Protein AF-A0A961D3W2-F1 (afdb_monomer_lite)

Foldseek 3Di:
DDDDDDDDDDDDDDDDDDPPDDDPDPPVCCVVPPPCPPCPCVVCVVVVVVVVCVVVVVVVVVVVVVVVVVVVDDDPPDDDDDFDDPVVADAQGKDWDAPPDPVFIKMWHQYPPRDIDIDTLADPPHGDGDDRDGD

Secondary structure (DSSP, 8-state):
-------------------TTSPP---HHHHHS-TT-TTHHHHHHHHHHHHHHHHHHHHHHHHHHHHHHHHHS----PPP-----GGGS-TT-EEEEE-SSTTSEEEEEE-TTS-EEEEESB-TTT-PBP-----

pLDDT: mean 80.8, std 18.48, range [35.91, 98.56]

Sequence (135 aa):
MNPHEPESGTGTPAETAPEWGAPAEPELWREEFPYTATGEELVLRRDFTRYLLAASGAFAAGAAGAAVWAGMRRANVGEPRAVVDLAEVPEGGDHLFAYPTDQDPAILVHLPGGELRAFSQKCTHLGCVVFWQSD

Radius of gyration: 44.48 Å; chains: 1; bounding box: 123×33×80 Å

Structure (mmCIF, N/CA/C/O backbone):
data_AF-A0A961D3W2-F1
#
_entry.id   AF-A0A961D3W2-F1
#
loop_
_atom_site.group_PDB
_atom_site.id
_atom_site.type_symbol
_atom_site.label_atom_id
_atom_site.label_alt_id
_atom_site.label_comp_id
_atom_site.label_asym_id
_atom_site.label_entity_id
_atom_site.label_seq_id
_atom_site.pdbx_PDB_ins_code
_atom_site.Cartn_x
_atom_site.Cartn_y
_atom_site.Cartn_z
_atom_site.occupancy
_atom_site.B_iso_or_equiv
_atom_site.auth_seq_id
_atom_site.auth_comp_id
_atom_site.auth_asym_id
_atom_site.auth_atom_id
_atom_site.pdbx_PDB_model_num
ATOM 1 N N . MET A 1 1 ? 102.565 3.430 -37.382 1.00 35.91 1 MET A N 1
ATOM 2 C CA . MET A 1 1 ? 103.308 3.003 -38.590 1.00 35.91 1 MET A CA 1
ATOM 3 C C . MET A 1 1 ? 103.387 1.493 -38.568 1.00 35.91 1 MET A C 1
ATOM 5 O O . MET A 1 1 ? 103.755 0.974 -37.533 1.00 35.91 1 MET A O 1
ATOM 9 N N . ASN A 1 2 ? 103.079 0.730 -39.601 1.00 40.78 2 ASN A N 1
ATOM 10 C CA . ASN A 1 2 ? 102.628 0.996 -40.961 1.00 40.78 2 ASN A CA 1
ATOM 11 C C . ASN A 1 2 ? 101.791 -0.249 -41.369 1.00 40.78 2 ASN A C 1
ATOM 13 O O . ASN A 1 2 ? 101.841 -1.257 -40.663 1.00 40.78 2 ASN A O 1
ATOM 17 N N . PRO A 1 3 ? 101.002 -0.162 -42.442 1.00 57.28 3 PRO A N 1
ATOM 18 C CA . PRO A 1 3 ? 99.865 -1.013 -42.729 1.00 57.28 3 PRO A CA 1
ATOM 19 C C . PRO A 1 3 ? 100.179 -2.143 -43.716 1.00 57.28 3 PRO A C 1
ATOM 21 O O . PRO A 1 3 ? 101.249 -2.186 -44.316 1.00 57.28 3 PRO A O 1
ATOM 24 N N . HIS A 1 4 ? 99.114 -2.919 -43.932 1.00 57.97 4 HIS A N 1
ATOM 25 C CA . HIS A 1 4 ? 98.795 -3.777 -45.072 1.00 57.97 4 HIS A CA 1
ATOM 26 C C . HIS A 1 4 ? 99.579 -5.072 -45.243 1.00 57.97 4 HIS A C 1
ATOM 28 O O . HIS A 1 4 ? 100.756 -5.050 -45.558 1.00 57.97 4 HIS A O 1
ATOM 34 N N . GLU A 1 5 ? 98.828 -6.174 -45.159 1.00 50.47 5 GLU A N 1
ATOM 35 C CA . GLU A 1 5 ? 98.824 -7.342 -46.055 1.00 50.47 5 GLU A CA 1
ATOM 36 C C . GLU A 1 5 ? 97.686 -8.289 -45.595 1.00 50.47 5 GLU A C 1
ATOM 38 O O . GLU A 1 5 ? 97.201 -8.132 -44.470 1.00 50.47 5 GLU A O 1
ATOM 43 N N . PRO A 1 6 ? 97.292 -9.331 -46.349 1.00 51.28 6 PRO A N 1
ATOM 44 C CA . PRO A 1 6 ? 97.210 -9.478 -47.805 1.00 51.28 6 PRO A CA 1
ATOM 45 C C . PRO A 1 6 ? 95.869 -10.125 -48.249 1.00 51.28 6 PRO A C 1
ATOM 47 O O . PRO A 1 6 ? 95.001 -10.456 -47.442 1.00 51.28 6 PRO A O 1
ATOM 50 N N . GLU A 1 7 ? 95.707 -10.314 -49.560 1.00 50.03 7 GLU A N 1
ATOM 51 C CA . GLU A 1 7 ? 94.611 -11.073 -50.172 1.00 50.03 7 GLU A CA 1
ATOM 52 C C . GLU A 1 7 ? 94.703 -12.601 -49.957 1.00 50.03 7 GLU A C 1
ATOM 54 O O . GLU A 1 7 ? 95.775 -13.157 -49.722 1.00 50.03 7 GLU A O 1
ATOM 59 N N . SER A 1 8 ? 93.566 -13.259 -50.225 1.00 43.03 8 SER A N 1
ATOM 60 C CA . SER A 1 8 ? 93.380 -14.605 -50.807 1.00 43.03 8 SER A CA 1
ATOM 61 C C . SER A 1 8 ? 92.748 -15.694 -49.919 1.00 43.03 8 SER A C 1
ATOM 63 O O . SER A 1 8 ? 93.351 -16.259 -49.019 1.00 43.03 8 SER A O 1
ATOM 65 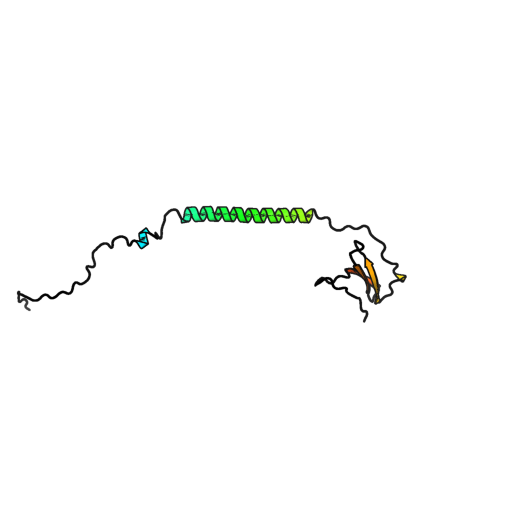N N . GLY A 1 9 ? 91.514 -16.048 -50.295 1.00 43.44 9 GLY A N 1
ATOM 66 C CA . GLY A 1 9 ? 91.165 -17.427 -50.639 1.00 43.44 9 GLY A CA 1
ATOM 67 C C . GLY A 1 9 ? 90.736 -18.409 -49.541 1.00 43.44 9 GLY A C 1
ATOM 68 O O . GLY A 1 9 ? 91.557 -19.035 -48.885 1.00 43.44 9 GLY A O 1
ATOM 69 N N . THR A 1 10 ? 89.444 -18.744 -49.622 1.00 47.75 10 THR A N 1
ATOM 70 C CA . THR A 1 10 ? 88.818 -20.075 -49.454 1.00 47.75 10 THR A CA 1
ATOM 71 C C . THR A 1 10 ? 88.221 -20.456 -48.098 1.00 47.75 10 THR A C 1
ATOM 73 O O . THR A 1 10 ? 88.895 -20.557 -47.081 1.00 47.75 10 THR A O 1
ATOM 76 N N . GLY A 1 11 ? 86.919 -20.767 -48.154 1.00 36.44 11 GLY A N 1
ATOM 77 C CA . GLY A 1 11 ? 86.178 -21.489 -47.124 1.0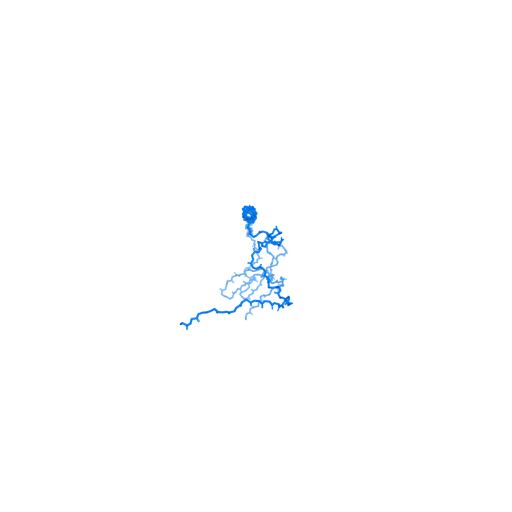0 36.44 11 GLY A CA 1
ATOM 78 C C . GLY A 1 11 ? 84.849 -20.833 -46.762 1.00 36.44 11 GLY A C 1
ATOM 79 O O . GLY A 1 11 ? 84.756 -20.158 -45.747 1.00 36.44 11 GLY A O 1
ATOM 80 N N . THR A 1 12 ? 83.802 -21.065 -47.556 1.00 46.34 12 THR A N 1
ATOM 81 C CA . THR A 1 12 ? 82.427 -20.963 -47.041 1.00 46.34 12 THR A CA 1
ATOM 82 C C . THR A 1 12 ? 82.055 -22.316 -46.437 1.00 46.34 12 THR A C 1
ATOM 84 O O . THR A 1 12 ? 82.218 -23.343 -47.101 1.00 46.34 12 THR A O 1
ATOM 87 N N . PRO A 1 13 ? 81.512 -22.325 -45.213 1.00 46.53 13 PRO A N 1
ATOM 88 C CA . PRO A 1 13 ? 80.154 -22.833 -45.086 1.00 46.53 13 PRO A CA 1
ATOM 89 C C . PRO A 1 13 ? 79.225 -21.807 -44.434 1.00 46.53 13 PRO A C 1
ATOM 91 O O . PRO A 1 13 ? 79.510 -21.265 -43.374 1.00 46.53 13 PRO A O 1
ATOM 94 N N . ALA A 1 14 ? 78.120 -21.584 -45.143 1.00 52.72 14 ALA A N 1
ATOM 95 C CA . ALA A 1 14 ? 76.793 -21.192 -44.693 1.00 52.72 14 ALA A CA 1
ATOM 96 C C . ALA A 1 14 ? 76.641 -20.709 -43.241 1.00 52.72 14 ALA A C 1
ATOM 98 O O . ALA A 1 14 ? 76.463 -21.511 -42.330 1.00 52.72 14 ALA A O 1
ATOM 99 N N . GLU A 1 15 ? 76.503 -19.397 -43.078 1.00 49.75 15 GLU A N 1
ATOM 100 C CA . GLU A 1 15 ? 75.619 -18.852 -42.052 1.00 49.75 15 GLU A CA 1
ATOM 101 C C . GLU A 1 15 ? 74.886 -17.654 -42.655 1.00 49.75 15 GLU A C 1
ATOM 103 O O . GLU A 1 15 ? 75.389 -16.534 -42.724 1.00 49.75 15 GLU A O 1
ATOM 108 N N . THR A 1 16 ? 73.709 -17.922 -43.219 1.00 51.16 16 THR A N 1
ATOM 109 C CA . THR A 1 16 ? 72.796 -16.881 -43.688 1.00 51.16 16 THR A CA 1
ATOM 110 C C . THR A 1 16 ? 72.223 -16.168 -42.469 1.00 51.16 16 THR A C 1
ATOM 112 O O . THR A 1 16 ? 71.253 -16.634 -41.869 1.00 51.16 16 THR A O 1
ATOM 115 N N . ALA A 1 17 ? 72.840 -15.051 -42.091 1.00 51.94 17 ALA A N 1
ATOM 116 C CA . ALA A 1 17 ? 72.234 -14.073 -41.198 1.00 51.94 17 ALA A CA 1
ATOM 117 C C . ALA A 1 17 ? 71.006 -13.441 -41.886 1.00 51.94 17 ALA A C 1
ATOM 119 O O . ALA A 1 17 ? 71.038 -13.236 -43.104 1.00 51.94 17 ALA A O 1
ATOM 120 N N . PRO A 1 18 ? 69.919 -13.144 -41.149 1.00 50.03 18 PRO A N 1
ATOM 121 C CA . PRO A 1 18 ? 68.703 -12.629 -41.752 1.00 50.03 18 PRO A CA 1
ATOM 122 C C . PRO A 1 18 ? 68.941 -11.208 -42.262 1.00 50.03 18 PRO A C 1
ATOM 124 O O . PRO A 1 18 ? 69.499 -10.351 -41.573 1.00 50.03 18 PRO A O 1
ATOM 127 N N . GLU A 1 19 ? 68.521 -10.981 -43.499 1.00 56.72 19 GLU A N 1
ATOM 128 C CA . GLU A 1 19 ? 68.647 -9.720 -44.212 1.00 56.72 19 GLU A CA 1
ATOM 129 C C . GLU A 1 19 ? 67.730 -8.669 -43.562 1.00 56.72 19 GLU A C 1
ATOM 131 O O . GLU A 1 19 ? 66.525 -8.606 -43.810 1.00 56.72 19 GLU A O 1
ATOM 136 N N . TRP A 1 20 ? 68.299 -7.850 -42.674 1.00 55.28 20 TRP A N 1
ATOM 137 C CA . TRP A 1 20 ? 67.639 -6.665 -42.127 1.00 55.28 20 TRP A CA 1
ATOM 138 C C . TRP A 1 20 ? 67.510 -5.610 -43.234 1.00 55.28 20 TRP A C 1
ATOM 140 O O . TRP A 1 20 ? 68.354 -4.723 -43.369 1.00 55.28 20 TRP A O 1
ATOM 150 N N . GLY A 1 21 ? 66.481 -5.744 -44.071 1.00 60.09 21 GLY A N 1
ATOM 151 C CA . GLY A 1 21 ? 66.289 -4.838 -45.204 1.00 60.09 21 GLY A CA 1
ATOM 152 C C . GLY A 1 21 ? 65.132 -5.121 -46.162 1.00 60.09 21 GLY A C 1
ATOM 153 O O . GLY A 1 21 ? 64.905 -4.298 -47.045 1.00 60.09 21 GLY A O 1
ATOM 154 N N . ALA A 1 22 ? 64.370 -6.209 -46.015 1.00 56.03 22 ALA A N 1
ATOM 155 C CA . ALA A 1 22 ? 63.153 -6.392 -46.809 1.00 56.03 22 ALA A CA 1
ATOM 156 C C . ALA A 1 22 ? 61.974 -5.639 -46.159 1.00 56.03 22 ALA A C 1
ATOM 158 O O . ALA A 1 22 ? 61.778 -5.780 -44.947 1.00 56.03 22 ALA A O 1
ATOM 159 N N . PRO A 1 23 ? 61.164 -4.855 -46.902 1.00 52.72 23 PRO A N 1
ATOM 160 C CA . PRO A 1 23 ? 59.875 -4.427 -46.378 1.00 52.72 23 PRO A CA 1
ATOM 161 C C . PRO A 1 23 ? 59.075 -5.698 -46.094 1.00 52.72 23 PRO A C 1
ATOM 163 O O . PRO A 1 23 ? 58.823 -6.482 -47.006 1.00 52.72 23 PRO A O 1
ATOM 166 N N . ALA A 1 24 ? 58.741 -5.941 -44.826 1.00 61.56 24 ALA A N 1
ATOM 167 C CA . ALA A 1 24 ? 57.817 -7.010 -44.489 1.00 61.56 24 ALA A CA 1
ATOM 168 C C . ALA A 1 24 ? 56.539 -6.765 -45.299 1.00 61.56 24 ALA A C 1
ATOM 170 O O . ALA A 1 24 ? 55.945 -5.688 -45.182 1.00 61.56 24 ALA A O 1
ATOM 171 N N . GLU A 1 25 ? 56.164 -7.733 -46.142 1.00 64.06 25 GLU A N 1
ATOM 172 C CA . GLU A 1 25 ? 54.812 -7.846 -46.695 1.00 64.06 25 GLU A CA 1
ATOM 173 C C . GLU A 1 25 ? 53.826 -7.449 -45.587 1.00 64.06 25 GLU A C 1
ATOM 175 O O . GLU A 1 25 ? 54.027 -7.893 -44.445 1.00 64.06 25 GLU A O 1
ATOM 180 N N . PRO A 1 26 ? 52.842 -6.566 -45.852 1.00 62.09 26 PRO A N 1
ATOM 181 C CA . PRO A 1 26 ? 51.913 -6.123 -44.822 1.00 62.09 26 PRO A CA 1
ATOM 182 C C . PRO A 1 26 ? 51.331 -7.369 -44.164 1.00 62.09 26 PRO A C 1
ATOM 184 O O . PRO A 1 26 ? 50.660 -8.168 -44.808 1.00 62.09 26 PRO A O 1
ATOM 187 N N . GLU A 1 27 ? 51.718 -7.609 -42.908 1.00 73.19 27 GLU A N 1
ATOM 188 C CA . GLU A 1 27 ? 51.379 -8.874 -42.271 1.00 73.19 27 GLU A CA 1
ATOM 189 C C . GLU A 1 27 ? 49.864 -9.045 -42.319 1.00 73.19 27 GLU A C 1
ATOM 191 O O . GLU A 1 27 ? 49.154 -8.143 -41.881 1.00 73.19 27 GLU A O 1
ATOM 196 N N . LEU A 1 28 ? 49.386 -10.169 -42.863 1.00 72.00 28 LEU A N 1
ATOM 197 C CA . LEU A 1 28 ? 47.966 -10.454 -43.122 1.00 72.00 28 LEU A CA 1
ATOM 198 C C . LEU A 1 28 ? 47.050 -10.057 -41.957 1.00 72.00 28 LEU A C 1
ATOM 200 O O . LEU A 1 28 ? 45.954 -9.558 -42.172 1.00 72.00 28 LEU A O 1
ATOM 204 N N . TRP A 1 29 ? 47.518 -10.176 -40.713 1.00 71.25 29 TRP A N 1
ATOM 205 C CA . TRP A 1 29 ? 46.756 -9.761 -39.537 1.00 71.25 29 TRP A CA 1
ATOM 206 C C . TRP A 1 29 ? 46.488 -8.246 -39.451 1.00 71.25 29 TRP A C 1
ATOM 208 O O . TRP A 1 29 ? 45.478 -7.853 -38.882 1.00 71.25 29 TRP A O 1
ATOM 218 N N . ARG A 1 30 ? 47.345 -7.374 -39.999 1.00 69.06 30 ARG A N 1
ATOM 219 C CA . ARG A 1 30 ? 47.099 -5.920 -40.091 1.00 69.06 30 ARG A CA 1
ATOM 220 C C . ARG A 1 30 ? 46.053 -5.583 -41.152 1.00 69.06 30 ARG A C 1
ATOM 222 O O . ARG A 1 30 ? 45.371 -4.571 -41.010 1.00 69.06 30 ARG A O 1
ATOM 229 N N . GLU A 1 31 ? 45.938 -6.409 -42.191 1.00 69.25 31 GLU A N 1
ATOM 230 C CA . GLU A 1 31 ? 44.917 -6.277 -43.238 1.00 69.25 31 GLU A CA 1
ATOM 231 C C . GLU A 1 31 ? 43.573 -6.873 -42.796 1.00 69.25 31 GLU A C 1
ATOM 233 O O . GLU A 1 31 ? 42.526 -6.282 -43.049 1.00 69.25 31 GLU A O 1
ATOM 238 N N . GLU A 1 32 ? 43.604 -8.001 -42.080 1.00 69.94 32 GLU A N 1
ATOM 239 C CA . GLU A 1 32 ? 42.425 -8.668 -41.518 1.00 69.94 32 GLU A CA 1
ATOM 240 C C . GLU A 1 32 ? 41.887 -7.965 -40.255 1.00 69.94 32 GLU A C 1
ATOM 242 O O . GLU A 1 32 ? 40.687 -8.024 -39.990 1.00 69.94 32 GLU A O 1
ATOM 247 N N . PHE A 1 33 ? 42.740 -7.258 -39.497 1.00 66.50 33 PHE A N 1
ATOM 248 C CA . PHE A 1 33 ? 42.381 -6.527 -38.269 1.00 66.50 33 PHE A CA 1
ATOM 249 C C . PHE A 1 33 ? 42.983 -5.101 -38.225 1.00 66.50 33 PHE A C 1
ATOM 251 O O . PHE A 1 33 ? 43.839 -4.801 -37.382 1.00 66.50 33 PHE A O 1
ATOM 258 N N . PRO A 1 34 ? 42.562 -4.180 -39.112 1.00 59.97 34 PRO A N 1
ATOM 259 C CA . PRO A 1 34 ? 43.109 -2.826 -39.166 1.00 59.97 34 PRO A CA 1
ATOM 260 C C . PRO A 1 34 ? 42.744 -2.007 -37.914 1.00 59.97 34 PRO A C 1
ATOM 262 O O . PRO A 1 34 ? 41.582 -1.698 -37.667 1.00 59.97 34 PRO A O 1
ATOM 265 N N . TYR A 1 35 ? 43.752 -1.569 -37.149 1.00 58.50 35 TYR A N 1
ATOM 266 C CA . TYR A 1 35 ? 43.582 -0.806 -35.893 1.00 58.50 35 TYR A CA 1
ATOM 267 C C . TYR A 1 35 ? 42.964 0.599 -36.085 1.00 58.50 35 TYR A C 1
ATOM 269 O O . TYR A 1 35 ? 42.603 1.268 -35.120 1.00 58.50 35 TYR A O 1
ATOM 277 N N . THR A 1 36 ? 42.853 1.071 -37.330 1.00 62.50 36 THR A N 1
ATOM 278 C CA . THR A 1 36 ? 42.325 2.396 -37.689 1.00 62.50 36 TH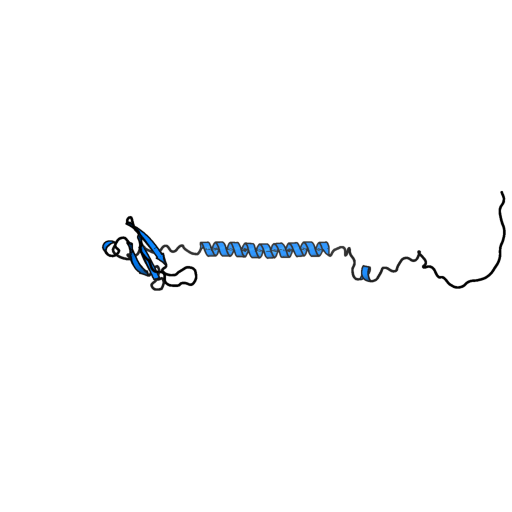R A CA 1
ATOM 279 C C . THR A 1 36 ? 41.364 2.314 -38.876 1.00 62.50 36 THR A C 1
ATOM 281 O O . THR A 1 36 ? 41.501 3.082 -39.835 1.00 62.50 36 THR A O 1
ATOM 284 N N . ALA A 1 37 ? 40.405 1.380 -38.860 1.00 61.91 37 ALA A N 1
ATOM 285 C CA . ALA A 1 37 ? 39.321 1.367 -39.843 1.00 61.91 37 ALA A CA 1
ATOM 286 C C . ALA A 1 37 ? 38.555 2.702 -39.764 1.00 61.91 37 ALA A C 1
ATOM 288 O O . ALA A 1 37 ? 37.715 2.948 -38.896 1.00 61.91 37 ALA A O 1
ATOM 289 N N . THR A 1 38 ? 38.937 3.634 -40.637 1.00 58.78 38 THR A N 1
ATOM 290 C CA . THR A 1 38 ? 38.542 5.037 -40.553 1.00 58.78 38 THR A CA 1
ATOM 291 C C . THR A 1 38 ? 37.071 5.131 -40.933 1.00 58.78 38 THR A C 1
ATOM 293 O O . THR A 1 38 ? 36.717 5.092 -42.105 1.00 58.78 38 THR A O 1
ATOM 296 N N . GLY A 1 39 ? 36.200 5.193 -39.927 1.00 58.09 39 GLY A N 1
ATOM 297 C CA . GLY A 1 39 ? 34.749 5.190 -40.113 1.00 58.09 39 GLY A CA 1
ATOM 298 C C . GLY A 1 39 ? 34.007 4.314 -39.110 1.00 58.09 39 GLY A C 1
ATOM 299 O O . GLY A 1 39 ? 32.886 4.667 -38.745 1.00 58.09 39 GLY A O 1
ATOM 300 N N . GLU A 1 40 ? 34.635 3.258 -38.583 1.00 62.38 40 GLU A N 1
ATOM 301 C CA . GLU A 1 40 ? 33.997 2.384 -37.590 1.00 62.38 40 GLU A CA 1
ATOM 302 C C . GLU A 1 40 ? 33.680 3.147 -36.306 1.00 62.38 40 GLU A C 1
ATOM 304 O O . GLU A 1 40 ? 32.553 3.097 -35.830 1.00 62.38 40 GLU A O 1
ATOM 309 N N . GLU A 1 41 ? 34.598 3.975 -35.805 1.00 61.03 41 GLU A N 1
ATOM 310 C CA . GLU A 1 41 ? 34.332 4.812 -34.630 1.00 61.03 41 GLU A CA 1
ATOM 311 C C . GLU A 1 41 ? 33.250 5.872 -34.874 1.00 61.03 41 GLU A C 1
ATOM 313 O O . GLU A 1 41 ? 32.525 6.232 -33.950 1.00 61.03 41 GLU A O 1
ATOM 318 N N . LEU A 1 42 ? 33.100 6.382 -36.101 1.00 56.50 42 LEU A N 1
ATOM 319 C CA . LEU A 1 42 ? 32.066 7.374 -36.424 1.00 56.50 42 LEU A CA 1
ATOM 320 C C . LEU A 1 42 ? 30.674 6.740 -36.541 1.00 56.50 42 LEU A C 1
ATOM 322 O O . LEU A 1 42 ? 29.688 7.369 -36.146 1.00 56.50 42 LEU A O 1
ATOM 326 N N . VAL A 1 43 ? 30.595 5.509 -37.056 1.00 60.47 43 VAL A N 1
ATOM 327 C CA . VAL A 1 43 ? 29.355 4.724 -37.141 1.00 60.47 43 VAL A CA 1
ATOM 328 C C . VAL A 1 43 ? 28.981 4.182 -35.757 1.00 60.47 43 VAL A C 1
ATOM 330 O O . VAL A 1 43 ? 27.871 4.433 -35.293 1.00 60.47 43 VAL A O 1
ATOM 333 N N . LEU A 1 44 ? 29.935 3.602 -35.019 1.00 74.38 44 LEU A N 1
ATOM 334 C CA . LEU A 1 44 ? 29.740 3.100 -33.656 1.00 74.38 44 LEU A CA 1
ATOM 335 C C . LEU A 1 44 ? 29.339 4.207 -32.676 1.00 74.38 44 LEU A C 1
ATOM 337 O O . LEU A 1 44 ? 28.425 3.995 -31.889 1.00 74.38 44 LEU A O 1
ATOM 341 N N . ARG A 1 45 ? 29.941 5.408 -32.728 1.00 82.31 45 ARG A N 1
ATOM 342 C CA . ARG A 1 45 ? 29.549 6.525 -31.841 1.00 82.31 45 ARG A CA 1
ATOM 343 C C . ARG A 1 45 ? 28.134 7.013 -32.136 1.00 82.31 45 ARG A C 1
ATOM 345 O O . ARG A 1 45 ? 27.356 7.210 -31.209 1.00 82.31 45 ARG A O 1
ATOM 352 N N . ARG A 1 46 ? 27.784 7.204 -33.415 1.00 86.75 46 ARG A N 1
ATOM 353 C CA . ARG A 1 46 ? 26.446 7.676 -33.807 1.00 86.75 46 ARG A CA 1
ATOM 354 C C . ARG A 1 46 ? 25.369 6.658 -33.472 1.00 86.75 46 ARG A C 1
ATOM 356 O O . ARG A 1 46 ? 24.340 7.048 -32.927 1.00 86.75 46 ARG A O 1
ATOM 363 N N . ASP A 1 47 ? 25.603 5.386 -33.762 1.00 88.12 47 ASP A N 1
ATOM 364 C CA . ASP A 1 47 ? 24.634 4.334 -33.474 1.00 88.12 47 ASP A CA 1
ATOM 365 C C . ASP A 1 47 ? 24.529 4.073 -31.972 1.00 88.12 47 ASP A C 1
ATOM 367 O O . ASP A 1 47 ? 23.419 4.004 -31.451 1.00 88.12 47 ASP A O 1
ATOM 371 N N . PHE A 1 48 ? 25.645 4.092 -31.238 1.00 89.38 48 PHE A N 1
ATOM 372 C CA . PHE A 1 48 ? 25.630 4.066 -29.776 1.00 89.38 48 PHE A CA 1
ATOM 373 C C . PHE A 1 48 ? 24.813 5.224 -29.193 1.00 89.38 48 PHE A C 1
ATOM 375 O O . PHE A 1 48 ? 23.931 4.995 -28.370 1.00 89.38 48 PHE A O 1
ATOM 382 N N . THR A 1 49 ? 25.036 6.464 -29.643 1.00 92.81 49 THR A N 1
ATOM 383 C CA . THR A 1 49 ? 24.250 7.621 -29.187 1.00 92.81 49 THR A CA 1
ATOM 384 C C . THR A 1 49 ? 22.774 7.495 -29.567 1.00 92.81 49 THR A C 1
ATOM 386 O O . THR A 1 49 ? 21.919 7.825 -28.750 1.00 92.81 49 THR A O 1
ATOM 389 N N . ARG A 1 50 ? 22.447 6.987 -30.763 1.00 93.75 50 ARG A N 1
ATOM 390 C CA . ARG A 1 50 ? 21.056 6.747 -31.186 1.00 93.75 50 ARG A CA 1
ATOM 391 C C . ARG A 1 50 ? 20.367 5.729 -30.288 1.00 93.75 50 ARG A C 1
ATOM 393 O O . ARG A 1 50 ? 19.271 6.010 -29.812 1.00 93.75 50 ARG A O 1
ATOM 400 N N . TYR A 1 51 ? 21.002 4.589 -30.019 1.00 95.19 51 TYR A N 1
ATOM 401 C CA . TYR A 1 51 ? 20.442 3.572 -29.130 1.00 95.19 51 TYR A CA 1
ATOM 402 C C . TYR A 1 51 ? 20.353 4.064 -27.690 1.00 95.19 51 TYR A C 1
ATOM 404 O O . TYR A 1 51 ? 19.345 3.820 -27.033 1.00 95.19 51 TYR A O 1
ATOM 412 N N . LEU A 1 52 ? 21.350 4.815 -27.218 1.00 96.31 52 LEU A N 1
ATOM 413 C CA . LEU A 1 52 ? 21.330 5.398 -25.883 1.00 96.31 52 LEU A CA 1
ATOM 414 C C . LEU A 1 52 ? 20.185 6.405 -25.732 1.00 96.31 52 LEU A C 1
ATOM 416 O O . LEU A 1 52 ? 19.456 6.343 -24.741 1.00 96.31 52 LEU A O 1
ATOM 420 N N . LEU A 1 53 ? 19.979 7.293 -26.713 1.00 97.69 53 LEU A N 1
ATOM 421 C CA . LEU A 1 53 ? 18.841 8.215 -26.714 1.00 97.69 53 LEU A CA 1
ATOM 422 C C . LEU A 1 53 ? 17.512 7.467 -26.815 1.00 97.69 53 LEU A C 1
ATOM 424 O O . LEU A 1 53 ? 16.581 7.812 -26.096 1.00 97.69 53 LEU A O 1
ATOM 428 N N . ALA A 1 54 ? 17.416 6.455 -27.679 1.00 97.56 54 ALA A N 1
ATOM 429 C CA . ALA A 1 54 ? 16.197 5.672 -27.848 1.00 97.56 54 ALA A CA 1
ATOM 430 C C . ALA A 1 54 ? 15.824 4.933 -26.554 1.00 97.56 54 ALA A C 1
ATOM 432 O O . ALA A 1 54 ? 14.691 5.045 -26.091 1.00 97.56 54 ALA A O 1
ATOM 433 N N . ALA A 1 55 ? 16.783 4.246 -25.927 1.00 97.81 55 ALA A N 1
ATOM 434 C CA . ALA A 1 55 ? 16.581 3.557 -24.658 1.00 97.81 55 ALA A CA 1
ATOM 435 C C . ALA A 1 55 ? 16.225 4.543 -23.538 1.00 97.81 55 ALA A C 1
ATOM 437 O O . ALA A 1 55 ? 15.242 4.340 -22.828 1.00 97.81 55 ALA A O 1
ATOM 438 N N . SER A 1 56 ? 16.963 5.651 -23.420 1.00 98.44 56 SER A N 1
ATOM 439 C CA . SER A 1 56 ? 16.677 6.693 -22.424 1.00 98.44 56 SER A CA 1
ATOM 440 C C . SER A 1 56 ? 15.293 7.308 -22.631 1.00 98.44 56 SER A C 1
ATOM 442 O O . SER A 1 56 ? 14.559 7.506 -21.667 1.00 98.44 56 SER A O 1
ATOM 444 N N . GLY A 1 57 ? 14.903 7.564 -23.881 1.00 98.56 57 GLY A N 1
ATOM 445 C CA . GLY A 1 57 ? 13.579 8.063 -24.241 1.00 98.56 57 GLY A CA 1
ATOM 446 C C . GLY A 1 57 ? 12.470 7.072 -23.895 1.00 98.56 57 GLY A C 1
ATOM 447 O O . GLY A 1 57 ? 11.449 7.475 -23.343 1.00 98.56 57 GLY A O 1
ATOM 448 N N . ALA A 1 58 ? 12.685 5.776 -24.137 1.00 98.56 58 ALA A N 1
ATOM 449 C CA . ALA A 1 58 ? 11.750 4.725 -23.746 1.00 98.56 58 ALA A CA 1
ATOM 450 C C . ALA A 1 58 ? 11.571 4.661 -22.220 1.00 98.56 58 ALA A C 1
ATOM 452 O O . ALA A 1 58 ? 10.438 4.633 -21.738 1.00 98.56 58 ALA A O 1
ATOM 453 N N . PHE A 1 59 ? 12.664 4.714 -21.450 1.00 98.56 59 PHE A N 1
ATOM 454 C CA . PHE A 1 59 ? 12.593 4.766 -19.987 1.00 98.56 59 PHE A CA 1
ATOM 455 C C . PHE A 1 59 ? 11.911 6.039 -19.483 1.00 98.56 59 PHE A C 1
ATOM 457 O O . PHE A 1 59 ? 11.065 5.958 -18.596 1.00 98.56 59 PHE A O 1
ATOM 464 N N . ALA A 1 60 ? 12.224 7.201 -20.061 1.00 98.50 60 ALA A N 1
ATOM 465 C CA . ALA A 1 60 ? 11.600 8.468 -19.692 1.00 98.50 60 ALA A CA 1
ATOM 466 C C . ALA A 1 60 ? 10.090 8.458 -19.974 1.00 98.50 60 ALA A C 1
ATOM 468 O O . ALA A 1 60 ? 9.300 8.844 -19.113 1.00 98.50 60 ALA A O 1
ATOM 469 N N . ALA A 1 61 ? 9.676 7.958 -21.143 1.00 98.50 61 ALA A N 1
ATOM 470 C CA . ALA A 1 61 ? 8.269 7.793 -21.490 1.00 98.50 61 ALA A CA 1
ATOM 471 C C . ALA A 1 61 ? 7.566 6.801 -20.550 1.00 98.50 61 ALA A C 1
ATOM 473 O O . ALA A 1 61 ? 6.465 7.080 -20.080 1.00 98.50 61 ALA A O 1
ATOM 474 N N . GLY A 1 62 ? 8.218 5.681 -20.220 1.00 98.25 62 GLY A N 1
ATOM 475 C CA . GLY A 1 62 ? 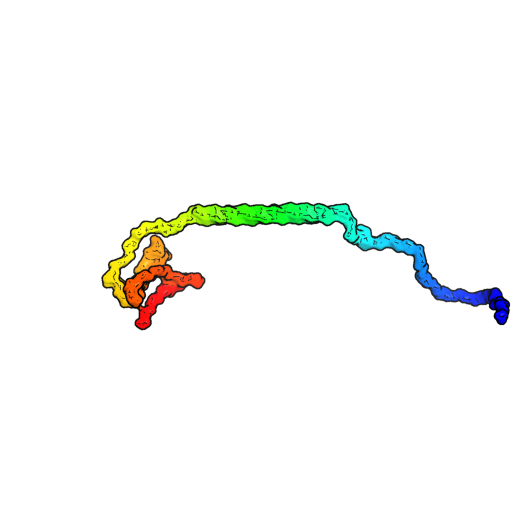7.712 4.708 -19.253 1.00 98.25 62 GLY A CA 1
ATOM 476 C C . GLY A 1 62 ? 7.534 5.304 -17.855 1.00 98.25 62 GLY A C 1
ATOM 477 O O . GLY A 1 62 ? 6.484 5.128 -17.243 1.00 98.25 62 GLY A O 1
ATOM 478 N N . ALA A 1 63 ? 8.516 6.067 -17.371 1.00 98.00 63 ALA A N 1
ATOM 479 C CA . ALA A 1 63 ? 8.453 6.737 -16.075 1.00 98.00 63 ALA A CA 1
ATOM 480 C C . ALA A 1 63 ? 7.354 7.809 -16.036 1.00 98.00 63 ALA A C 1
ATOM 482 O O . ALA A 1 63 ? 6.571 7.851 -15.088 1.00 98.00 63 ALA A O 1
ATOM 483 N N . ALA A 1 64 ? 7.244 8.632 -17.082 1.00 98.00 64 ALA A N 1
ATOM 484 C CA . ALA A 1 64 ? 6.174 9.616 -17.209 1.00 98.00 64 ALA A CA 1
ATOM 485 C C . ALA A 1 64 ? 4.794 8.941 -17.254 1.00 98.00 64 ALA A C 1
ATOM 487 O O . ALA A 1 64 ? 3.883 9.351 -16.537 1.00 98.00 64 ALA A O 1
ATOM 488 N N . GLY A 1 65 ? 4.649 7.863 -18.029 1.00 97.75 65 GLY A N 1
ATOM 489 C CA . GLY A 1 65 ? 3.423 7.068 -18.088 1.00 97.75 65 GLY A CA 1
ATOM 490 C C . GLY A 1 65 ? 3.056 6.456 -16.735 1.00 97.75 65 GLY A C 1
ATOM 491 O O . GLY A 1 65 ? 1.905 6.549 -16.312 1.00 97.75 65 GLY A O 1
ATOM 492 N N . ALA A 1 66 ? 4.032 5.901 -16.013 1.00 96.19 66 ALA A N 1
ATOM 493 C CA . ALA A 1 66 ? 3.833 5.368 -14.669 1.00 96.19 66 ALA A CA 1
ATOM 494 C C . ALA A 1 66 ? 3.416 6.458 -13.671 1.00 96.19 66 ALA A C 1
ATOM 496 O O . ALA A 1 66 ? 2.518 6.227 -12.864 1.00 96.19 66 ALA A O 1
ATOM 497 N N . ALA A 1 67 ? 4.017 7.649 -13.746 1.00 95.81 67 ALA A N 1
ATOM 498 C CA . ALA A 1 67 ? 3.659 8.785 -12.902 1.00 95.81 67 ALA A CA 1
ATOM 499 C C . ALA A 1 67 ? 2.233 9.283 -13.184 1.00 95.81 67 ALA A C 1
ATOM 501 O O . ALA A 1 67 ? 1.458 9.477 -12.249 1.00 95.81 67 ALA A O 1
ATOM 502 N N . VAL A 1 68 ? 1.854 9.419 -14.460 1.00 96.19 68 VAL A N 1
ATOM 503 C CA . VAL A 1 68 ? 0.480 9.767 -14.859 1.00 96.19 68 VAL A CA 1
ATOM 504 C C . VAL A 1 68 ? -0.503 8.712 -14.359 1.00 96.19 68 VAL A C 1
ATOM 506 O O . VAL A 1 68 ? -1.499 9.050 -13.724 1.00 96.19 68 VAL A O 1
ATOM 509 N N . TRP A 1 69 ? -0.207 7.429 -14.575 1.00 94.19 69 TRP A N 1
ATOM 510 C CA . TRP A 1 69 ? -1.058 6.336 -14.113 1.00 94.19 69 TRP A CA 1
ATOM 511 C C . TRP A 1 69 ? -1.191 6.302 -12.585 1.00 94.19 69 TRP A C 1
ATOM 513 O O . TRP A 1 69 ? -2.286 6.100 -12.062 1.00 94.19 69 TRP A O 1
ATOM 523 N N . ALA A 1 70 ? -0.102 6.541 -11.853 1.00 90.31 70 ALA A N 1
ATOM 524 C CA . ALA A 1 70 ? -0.130 6.658 -10.401 1.00 90.31 70 ALA A CA 1
ATOM 525 C C . ALA A 1 70 ? -0.977 7.855 -9.944 1.00 90.31 70 ALA A C 1
ATOM 527 O O . ALA A 1 70 ? -1.790 7.693 -9.042 1.00 90.31 70 ALA A O 1
ATOM 528 N N . GLY A 1 71 ? -0.857 9.012 -10.599 1.00 87.75 71 GLY A N 1
ATOM 529 C CA . GLY A 1 71 ? -1.670 10.196 -10.304 1.00 87.75 71 GLY A CA 1
ATOM 530 C C . GLY A 1 71 ? -3.158 10.024 -10.632 1.00 87.75 71 GLY A C 1
ATOM 531 O O . GLY A 1 71 ? -4.008 10.613 -9.970 1.00 87.75 71 GLY A O 1
ATOM 532 N N . MET A 1 72 ? -3.497 9.181 -11.611 1.00 88.56 72 MET A N 1
ATOM 533 C CA . MET A 1 72 ? -4.887 8.814 -11.907 1.00 88.56 72 MET A CA 1
ATOM 534 C C . MET A 1 72 ? -5.509 7.899 -10.843 1.00 88.56 72 MET A C 1
ATOM 536 O O . MET A 1 72 ? -6.739 7.794 -10.768 1.00 88.56 72 MET A O 1
ATOM 540 N N . ARG A 1 73 ? -4.698 7.221 -10.021 1.00 82.00 73 ARG A N 1
ATOM 541 C CA . ARG A 1 73 ? -5.216 6.432 -8.903 1.00 82.00 73 ARG A CA 1
ATOM 542 C C . ARG A 1 73 ? -5.659 7.388 -7.804 1.00 82.00 73 ARG A C 1
ATOM 544 O O . ARG A 1 73 ? -4.854 8.052 -7.163 1.00 82.00 73 ARG A O 1
ATOM 551 N N . ARG A 1 74 ? -6.975 7.463 -7.602 1.00 71.38 74 ARG A N 1
ATOM 552 C CA . ARG A 1 74 ? -7.564 8.227 -6.501 1.00 71.38 74 ARG A CA 1
ATOM 553 C C . ARG A 1 74 ? -7.091 7.634 -5.174 1.00 71.38 74 ARG A C 1
ATOM 555 O O . ARG A 1 74 ? -7.099 6.415 -5.012 1.00 71.38 74 ARG A O 1
ATOM 562 N N . ALA A 1 75 ? -6.705 8.496 -4.234 1.00 67.75 75 ALA A N 1
ATOM 563 C CA . ALA A 1 75 ? -6.579 8.093 -2.839 1.00 67.75 75 ALA A CA 1
ATOM 564 C C . ALA A 1 75 ? -7.919 7.490 -2.385 1.00 67.75 75 ALA A C 1
ATOM 566 O O . ALA A 1 75 ? -8.974 7.954 -2.824 1.00 67.75 75 ALA A O 1
ATOM 567 N N . ASN A 1 76 ? -7.883 6.462 -1.535 1.00 66.56 76 ASN A N 1
ATOM 568 C CA . ASN A 1 76 ? -9.088 5.884 -0.943 1.00 66.56 76 ASN A CA 1
ATOM 569 C C . ASN A 1 76 ? -9.731 6.903 0.013 1.00 66.56 76 ASN A C 1
ATOM 571 O O . ASN A 1 76 ? -9.551 6.833 1.225 1.00 66.56 76 ASN A O 1
ATOM 575 N N . VAL A 1 77 ? -10.469 7.866 -0.536 1.00 68.00 77 VAL A N 1
ATOM 576 C CA . VAL A 1 77 ? -11.444 8.678 0.195 1.00 68.00 77 VAL A CA 1
ATOM 577 C C . VAL A 1 77 ? -12.697 7.823 0.324 1.00 68.00 77 VAL A C 1
ATOM 579 O O . VAL A 1 77 ? -13.604 7.878 -0.501 1.00 68.00 77 VAL A O 1
ATOM 582 N N . GLY A 1 78 ? -12.668 6.920 1.303 1.00 72.94 78 GLY A N 1
ATOM 583 C CA . GLY A 1 78 ? -13.866 6.226 1.754 1.00 72.94 78 GLY A CA 1
ATOM 584 C C . GLY A 1 78 ? -14.748 7.189 2.544 1.00 72.94 78 GLY A C 1
ATOM 585 O O . GLY A 1 78 ? -14.237 8.064 3.242 1.00 72.94 78 GLY A O 1
ATOM 586 N N . GLU A 1 79 ? -16.063 7.026 2.438 1.00 80.50 79 GLU A N 1
ATOM 587 C CA . GLU A 1 79 ? -16.992 7.691 3.352 1.00 80.50 79 GLU A CA 1
ATOM 588 C C . GLU A 1 79 ? -16.737 7.212 4.790 1.00 80.50 79 GLU A C 1
ATOM 590 O O . GLU A 1 79 ? -16.477 6.016 4.986 1.00 80.50 79 GLU A O 1
ATOM 595 N N . PRO A 1 80 ? -16.822 8.096 5.801 1.00 85.56 80 PRO A N 1
ATOM 596 C CA . PRO A 1 80 ? -16.749 7.690 7.196 1.00 85.56 80 PRO A CA 1
ATOM 597 C C . PRO A 1 80 ? -17.778 6.596 7.498 1.00 85.56 80 PRO A C 1
ATOM 599 O O . PRO A 1 80 ? -18.957 6.713 7.159 1.00 85.56 80 PRO A O 1
ATOM 602 N N . ARG A 1 81 ? -17.330 5.522 8.149 1.00 86.62 81 ARG A N 1
ATOM 603 C CA . ARG A 1 81 ? -18.173 4.395 8.557 1.00 86.62 81 ARG A CA 1
ATOM 604 C C . ARG A 1 81 ? -18.098 4.230 10.063 1.00 86.62 81 ARG A C 1
ATOM 606 O O . ARG A 1 81 ? -17.007 4.249 10.629 1.00 86.62 81 ARG A O 1
ATOM 613 N N . ALA A 1 82 ? -19.255 4.062 10.696 1.00 92.06 82 ALA A N 1
ATOM 614 C CA . ALA A 1 82 ? -19.308 3.657 12.092 1.00 92.06 82 ALA A CA 1
ATOM 615 C C . ALA A 1 82 ? -18.722 2.243 12.223 1.00 92.06 82 ALA A C 1
ATOM 617 O O . ALA A 1 82 ? -19.067 1.365 11.432 1.00 92.06 82 ALA A O 1
ATOM 618 N N . VAL A 1 83 ? -17.822 2.055 13.190 1.00 93.81 83 VAL A N 1
ATOM 619 C CA . VAL A 1 83 ? -17.173 0.764 13.467 1.00 93.81 83 VAL A CA 1
ATOM 620 C C . VAL A 1 83 ? -17.798 0.131 14.706 1.00 93.81 83 VAL A C 1
ATOM 622 O O . VAL A 1 83 ? -18.425 -0.915 14.602 1.00 93.81 83 VAL A O 1
ATOM 625 N N . VAL A 1 84 ? -17.666 0.791 15.857 1.00 95.88 84 VAL A N 1
ATOM 626 C CA . VAL A 1 84 ? -18.134 0.313 17.164 1.00 95.88 84 VAL A CA 1
ATOM 627 C C . VAL A 1 84 ? -18.343 1.507 18.102 1.00 95.88 84 VAL A C 1
ATOM 629 O O . VAL A 1 84 ? -17.745 2.566 17.880 1.00 95.88 84 VAL A O 1
ATOM 632 N N . ASP A 1 85 ? -19.190 1.364 19.123 1.00 95.88 85 ASP A N 1
ATOM 633 C CA . ASP A 1 85 ? -19.298 2.356 20.196 1.00 95.88 85 ASP A CA 1
ATOM 634 C C . ASP A 1 85 ? -18.049 2.318 21.094 1.00 95.88 85 ASP A C 1
ATOM 636 O O . ASP A 1 85 ? -17.518 1.252 21.408 1.00 95.88 85 ASP A O 1
ATOM 640 N N . LEU A 1 86 ? -17.567 3.484 21.531 1.00 93.25 86 LEU A N 1
ATOM 641 C CA . LEU A 1 86 ? -16.382 3.566 22.389 1.00 93.25 86 LEU A CA 1
ATOM 642 C C . LEU A 1 86 ? -16.594 2.870 23.743 1.00 93.25 86 LEU A C 1
ATOM 644 O O . LEU A 1 86 ? -15.641 2.353 24.318 1.00 93.25 86 LEU A O 1
ATOM 648 N N . ALA A 1 87 ? -17.829 2.814 24.245 1.00 94.50 87 ALA A N 1
ATOM 649 C CA . ALA A 1 87 ? -18.151 2.116 25.486 1.00 94.50 87 ALA A CA 1
ATOM 650 C C . ALA A 1 87 ? -17.942 0.592 25.394 1.00 94.50 87 ALA A C 1
ATOM 652 O O . ALA A 1 87 ? -17.800 -0.063 26.425 1.00 94.50 87 ALA A O 1
ATOM 653 N N . GLU A 1 88 ? -17.913 0.028 24.182 1.00 95.44 88 GLU A N 1
ATOM 654 C CA . GLU A 1 88 ? -17.701 -1.405 23.949 1.00 95.44 88 GLU A CA 1
ATOM 655 C C . GLU A 1 88 ? -16.215 -1.783 23.856 1.00 95.44 88 GLU A C 1
ATOM 657 O O . GLU A 1 88 ? -15.880 -2.963 23.948 1.00 95.44 88 GLU A O 1
ATOM 662 N N . VAL A 1 89 ? -15.317 -0.801 23.712 1.00 95.50 89 VAL A N 1
ATOM 663 C CA . VAL A 1 89 ? -13.865 -1.017 23.655 1.00 95.50 89 VAL A CA 1
ATOM 664 C C . VAL A 1 89 ? -13.224 -0.314 24.851 1.00 95.50 89 VAL A C 1
ATOM 666 O O . VAL A 1 89 ? -12.857 0.857 24.743 1.00 95.50 89 VAL A O 1
ATOM 669 N N . PRO A 1 90 ? -13.107 -0.974 26.018 1.00 94.19 90 PRO A N 1
ATOM 670 C CA . PRO A 1 90 ? -12.469 -0.374 27.186 1.00 94.19 90 PRO A CA 1
ATOM 671 C C . PRO A 1 90 ? -10.979 -0.108 26.935 1.00 94.19 90 PRO A C 1
ATOM 673 O O . PRO A 1 90 ? -10.370 -0.690 26.039 1.00 94.19 90 PRO A O 1
ATOM 676 N N . GLU A 1 91 ? -10.387 0.774 27.739 1.00 95.00 91 GLU A N 1
ATOM 677 C CA . GLU A 1 91 ? -8.952 1.071 27.685 1.00 95.00 91 GLU A CA 1
ATOM 678 C C . GLU A 1 91 ? -8.120 -0.208 27.872 1.00 95.00 91 GLU A C 1
ATOM 680 O O . GLU A 1 91 ? -8.414 -1.036 28.735 1.00 95.00 91 GLU A O 1
ATOM 685 N N . GLY A 1 92 ? -7.102 -0.385 27.032 1.00 94.00 92 GLY A N 1
ATOM 686 C CA . GLY A 1 92 ? -6.312 -1.612 26.930 1.00 94.00 92 GLY A CA 1
ATOM 687 C C . GLY A 1 92 ? -6.941 -2.701 26.054 1.00 94.00 92 GLY A C 1
ATOM 688 O O . GLY A 1 92 ? -6.263 -3.682 25.753 1.00 94.00 92 GLY A O 1
ATOM 689 N N . GLY A 1 93 ? -8.195 -2.543 25.622 1.00 94.69 93 GLY A N 1
ATOM 690 C CA . GLY A 1 93 ? -8.912 -3.503 24.786 1.00 94.69 93 GLY A CA 1
ATOM 691 C C . GLY A 1 93 ? -8.722 -3.304 23.281 1.00 94.69 93 GLY A C 1
ATOM 692 O O . GLY A 1 93 ? -8.184 -2.297 22.809 1.00 94.69 93 GLY A O 1
ATOM 693 N N . ASP A 1 94 ? -9.220 -4.276 22.520 1.00 96.25 94 ASP A N 1
ATOM 694 C CA . ASP A 1 94 ? -9.258 -4.258 21.063 1.00 96.25 94 ASP A CA 1
ATOM 695 C C . ASP A 1 94 ? -10.623 -4.678 20.500 1.00 96.25 94 ASP A C 1
ATOM 697 O O . ASP A 1 94 ? -11.455 -5.284 21.176 1.00 96.25 94 ASP A O 1
ATOM 701 N N . HIS A 1 95 ? -10.862 -4.329 19.237 1.00 96.94 95 HIS A N 1
ATOM 702 C CA . HIS A 1 95 ? -12.054 -4.710 18.490 1.00 96.94 95 HIS A CA 1
ATOM 703 C C . HIS A 1 95 ? -11.705 -5.037 17.037 1.00 96.94 95 HIS A C 1
ATOM 705 O O . HIS A 1 95 ? -11.055 -4.249 16.344 1.00 96.94 95 HIS A O 1
ATOM 711 N N . LEU A 1 96 ? -12.160 -6.195 16.557 1.00 96.44 96 LEU A N 1
ATOM 712 C CA . LEU A 1 96 ? -11.951 -6.640 15.180 1.00 96.44 96 LEU A CA 1
ATOM 713 C C . LEU A 1 96 ? -13.104 -6.193 14.284 1.00 96.44 96 LEU A C 1
ATOM 715 O O . LEU A 1 96 ? -14.269 -6.386 14.614 1.00 96.44 96 LEU A O 1
ATOM 719 N N . PHE A 1 97 ? -12.771 -5.648 13.120 1.00 95.88 97 PHE A N 1
ATOM 720 C CA . PHE A 1 97 ? -13.740 -5.172 12.135 1.00 95.88 97 PHE A CA 1
ATOM 721 C C . PHE A 1 97 ? -13.202 -5.359 10.710 1.00 95.88 97 PHE A C 1
ATOM 723 O O . PHE A 1 97 ? -12.085 -5.836 10.521 1.00 95.88 97 PHE A O 1
ATOM 730 N N . ALA A 1 98 ? -13.986 -5.003 9.691 1.00 94.31 98 ALA A N 1
ATOM 731 C CA . ALA A 1 98 ? -13.566 -5.078 8.292 1.00 94.31 98 ALA A CA 1
ATOM 732 C C . ALA A 1 98 ? -13.580 -3.689 7.636 1.00 94.31 98 ALA A C 1
ATOM 734 O O . ALA A 1 98 ? -14.577 -2.966 7.709 1.00 94.31 98 ALA A O 1
ATOM 735 N N . TYR A 1 99 ? -12.467 -3.300 7.010 1.00 91.31 99 TYR A N 1
ATOM 736 C CA . TYR A 1 99 ? -12.325 -2.026 6.311 1.00 91.31 99 TYR A CA 1
ATOM 737 C C . TYR A 1 99 ? -11.173 -2.052 5.288 1.00 91.31 99 TYR A C 1
ATOM 739 O O . TYR A 1 99 ? -10.062 -2.449 5.639 1.00 91.31 99 TYR A O 1
ATOM 747 N N . PRO A 1 100 ? -11.365 -1.534 4.057 1.00 88.75 100 PRO A N 1
ATOM 748 C CA . PRO A 1 100 ? -12.568 -0.852 3.567 1.00 88.75 100 PRO A CA 1
ATOM 749 C C . PRO A 1 100 ? -13.673 -1.800 3.075 1.00 88.75 100 PRO A C 1
ATOM 751 O O . PRO A 1 100 ? -14.821 -1.371 2.933 1.00 88.75 100 PRO A O 1
ATOM 754 N N . THR A 1 101 ? -13.350 -3.067 2.811 1.00 88.75 101 THR A N 1
ATOM 755 C CA . THR A 1 101 ? -14.308 -4.095 2.377 1.00 88.75 101 THR A CA 1
ATOM 756 C C . THR A 1 101 ? -14.377 -5.244 3.377 1.00 88.75 101 THR A C 1
ATOM 758 O O . THR A 1 101 ? -13.503 -5.381 4.230 1.00 88.75 101 THR A O 1
ATOM 761 N N . ASP A 1 102 ? -15.368 -6.124 3.226 1.00 90.69 102 ASP A N 1
ATOM 762 C CA . ASP A 1 102 ? -15.528 -7.321 4.067 1.00 90.69 102 ASP A CA 1
ATOM 763 C C . ASP A 1 102 ? -14.342 -8.302 3.972 1.00 90.69 102 ASP A C 1
ATOM 765 O O . ASP A 1 102 ? -14.237 -9.234 4.762 1.00 90.69 102 ASP A O 1
ATOM 769 N N . GLN A 1 103 ? -13.448 -8.124 2.991 1.00 92.44 103 GLN A N 1
ATOM 770 C CA . GLN A 1 103 ? -12.259 -8.961 2.774 1.00 92.44 103 GLN A CA 1
ATOM 771 C C . GLN A 1 103 ? -10.985 -8.379 3.410 1.00 92.44 103 GLN A C 1
ATOM 773 O O . GLN A 1 103 ? -9.890 -8.949 3.293 1.00 92.44 103 GLN A O 1
ATOM 778 N N . ASP A 1 104 ? -11.116 -7.242 4.089 1.00 92.69 104 ASP A N 1
ATOM 779 C CA . ASP A 1 104 ? -10.018 -6.486 4.671 1.00 92.69 104 ASP A CA 1
ATOM 780 C C . ASP A 1 104 ? -10.165 -6.431 6.198 1.00 92.69 104 ASP A C 1
ATOM 782 O O . ASP A 1 104 ? -10.604 -5.416 6.736 1.00 92.69 104 ASP A O 1
ATOM 786 N N . PRO A 1 105 ? -9.822 -7.516 6.923 1.00 96.00 105 PRO A N 1
ATOM 787 C CA . PRO A 1 105 ? -9.832 -7.510 8.377 1.00 96.00 105 PRO A CA 1
ATOM 788 C C . PRO A 1 105 ? -8.880 -6.445 8.930 1.00 96.00 105 PRO A C 1
ATOM 790 O O . PRO A 1 105 ? -7.740 -6.277 8.472 1.00 96.00 105 PRO A O 1
ATOM 793 N N . ALA A 1 106 ? -9.368 -5.747 9.943 1.00 96.12 106 ALA A N 1
ATOM 794 C CA . ALA A 1 106 ? -8.734 -4.653 10.645 1.00 96.12 106 ALA A CA 1
ATOM 795 C C . ALA A 1 106 ? -8.930 -4.823 12.157 1.00 96.12 106 ALA A C 1
ATOM 797 O O . ALA A 1 106 ? -9.843 -5.509 12.618 1.00 96.12 106 ALA A O 1
ATOM 798 N N . ILE A 1 107 ? -8.047 -4.198 12.925 1.00 97.00 107 ILE A N 1
ATOM 799 C CA . ILE A 1 107 ? -8.062 -4.199 14.384 1.00 97.00 107 ILE A CA 1
ATOM 800 C C . ILE A 1 107 ? -8.043 -2.757 14.881 1.00 97.00 107 ILE A C 1
ATOM 802 O O . ILE A 1 107 ? -7.206 -1.960 14.455 1.00 97.00 107 ILE A O 1
ATOM 806 N N . LEU A 1 108 ? -8.990 -2.420 15.751 1.00 97.19 108 LEU A N 1
ATOM 807 C CA . LEU A 1 108 ? -9.036 -1.187 16.527 1.00 97.19 108 LEU A CA 1
ATOM 808 C C . LEU A 1 108 ? -8.452 -1.492 17.903 1.00 97.19 108 LEU A C 1
ATOM 810 O O . LEU A 1 108 ? -8.844 -2.472 18.520 1.00 97.19 108 LEU A O 1
ATOM 814 N N . VAL A 1 109 ? -7.544 -0.654 18.381 1.00 97.00 109 VAL A N 1
ATOM 815 C CA . VAL A 1 109 ? -6.898 -0.774 19.687 1.00 97.00 109 VAL A CA 1
ATOM 816 C C . VAL A 1 109 ? -7.165 0.496 20.479 1.00 97.00 109 VAL A C 1
ATOM 818 O O . VAL A 1 109 ? -6.961 1.601 19.967 1.00 97.00 109 VAL A O 1
ATOM 821 N N . HIS A 1 110 ? -7.585 0.327 21.728 1.00 96.50 110 HIS A N 1
ATOM 822 C CA . HIS A 1 110 ? -7.706 1.399 22.703 1.00 96.50 110 HIS A CA 1
ATOM 823 C C . HIS A 1 110 ? -6.479 1.373 23.614 1.00 96.50 110 HIS A C 1
ATOM 825 O O . HIS A 1 110 ? -6.364 0.551 24.519 1.00 96.50 110 HIS A O 1
ATOM 831 N N . LEU A 1 111 ? -5.516 2.245 23.330 1.00 95.12 111 LEU A N 1
ATOM 832 C CA . LEU A 1 111 ? -4.251 2.306 24.047 1.00 95.12 111 LEU A CA 1
ATOM 833 C C . LEU A 1 111 ? -4.439 2.898 25.454 1.00 95.12 111 LEU A C 1
ATOM 835 O O . LEU A 1 111 ? -5.350 3.707 25.663 1.00 95.12 111 LEU A O 1
ATOM 839 N N . PRO A 1 112 ? -3.525 2.581 26.391 1.00 91.00 112 PRO A N 1
ATOM 840 C CA . PRO A 1 112 ? -3.434 3.293 27.657 1.00 91.00 112 PRO A CA 1
ATOM 841 C C . PRO A 1 112 ? -3.323 4.810 27.440 1.00 91.00 112 PRO A C 1
ATOM 843 O O . PRO A 1 112 ? -2.551 5.270 26.597 1.00 91.00 112 PRO A O 1
ATOM 846 N N . GLY A 1 113 ? -4.085 5.595 28.196 1.00 89.75 113 GLY A N 1
ATOM 847 C CA . GLY A 1 113 ? -4.207 7.045 28.032 1.00 89.75 113 GLY A CA 1
ATOM 848 C C . GLY A 1 113 ? -5.346 7.496 27.110 1.00 89.75 113 GLY A C 1
ATOM 849 O O . GLY A 1 113 ? -5.454 8.692 26.840 1.00 89.75 113 GLY A O 1
ATOM 850 N N . GLY A 1 114 ? -6.199 6.578 26.644 1.00 90.44 114 GLY A N 1
ATOM 851 C CA . GLY A 1 114 ? -7.419 6.906 25.899 1.00 90.44 114 GLY A CA 1
ATOM 852 C C . GLY A 1 114 ? -7.242 7.081 24.386 1.00 90.44 114 GLY A C 1
ATOM 853 O O . GLY A 1 114 ? -8.165 7.522 23.700 1.00 90.44 114 GLY A O 1
ATOM 854 N N . GLU A 1 115 ? -6.055 6.795 23.842 1.00 95.50 115 GLU A N 1
ATOM 855 C CA . GLU A 1 115 ? -5.783 6.945 22.408 1.00 95.50 115 GLU A CA 1
ATOM 856 C C . GLU A 1 115 ? -6.351 5.755 21.618 1.00 95.50 115 GLU A C 1
ATOM 858 O O . GLU A 1 115 ? -6.130 4.598 21.970 1.00 95.50 115 GLU A O 1
ATOM 863 N N . LEU A 1 116 ? -7.042 6.026 20.509 1.00 95.94 116 LEU A N 1
ATOM 864 C CA . LEU A 1 116 ? -7.544 4.997 19.596 1.00 95.94 116 LEU A CA 1
ATOM 865 C C . LEU A 1 116 ? -6.651 4.899 18.361 1.00 95.94 116 LEU A C 1
ATOM 867 O O . LEU A 1 116 ? -6.397 5.902 17.689 1.00 95.94 116 LEU A O 1
ATOM 871 N N . ARG A 1 117 ? -6.227 3.683 18.009 1.00 96.12 117 ARG A N 1
ATOM 872 C CA . ARG A 1 117 ? -5.529 3.411 16.744 1.00 96.12 117 ARG A CA 1
ATOM 873 C C . ARG A 1 117 ? -6.127 2.218 16.030 1.00 96.12 117 ARG A C 1
ATOM 875 O O . ARG A 1 117 ? -6.453 1.220 16.655 1.00 96.12 117 ARG A O 1
ATOM 882 N N . ALA A 1 118 ? -6.221 2.308 14.709 1.00 95.31 118 ALA A N 1
ATOM 883 C CA . ALA A 1 118 ? -6.698 1.221 13.869 1.00 95.31 118 ALA A CA 1
ATOM 884 C C . ALA A 1 118 ? -5.630 0.802 12.855 1.00 95.31 118 ALA A C 1
ATOM 886 O O . ALA A 1 118 ? -4.956 1.646 12.261 1.00 95.31 118 ALA A O 1
ATOM 887 N N . PHE A 1 119 ? -5.504 -0.504 12.637 1.00 95.25 119 PHE A N 1
ATOM 888 C CA . PHE A 1 119 ? -4.540 -1.107 11.720 1.00 95.25 119 PHE A CA 1
ATOM 889 C C . PHE A 1 119 ? -5.206 -2.199 10.884 1.00 95.25 119 PHE A C 1
ATOM 891 O O . PHE A 1 119 ? -6.242 -2.740 11.262 1.00 95.25 119 PHE A O 1
ATOM 898 N N . SER A 1 120 ? -4.589 -2.579 9.763 1.00 95.50 120 SER A N 1
ATOM 899 C CA . SER A 1 120 ? -4.943 -3.851 9.128 1.00 95.50 120 SER A CA 1
ATOM 900 C C . SER A 1 120 ? -4.563 -5.009 10.053 1.00 95.50 120 SER A C 1
ATOM 902 O O . SER A 1 120 ? -3.492 -4.992 10.656 1.00 95.50 120 SER A O 1
ATOM 904 N N . GLN A 1 121 ? -5.402 -6.044 10.113 1.00 96.62 121 GLN A N 1
ATOM 905 C CA . GLN A 1 121 ? -5.102 -7.270 10.853 1.00 96.62 121 GLN A CA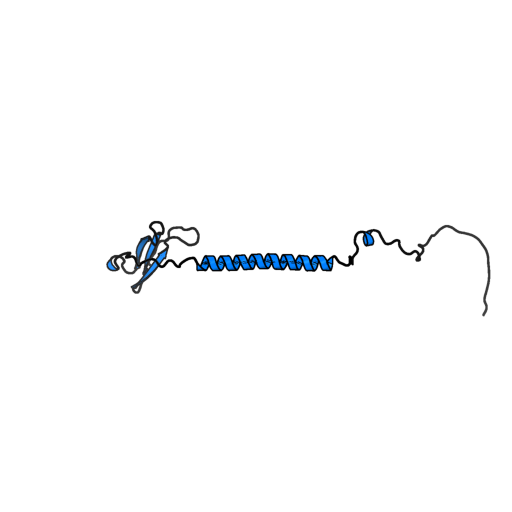 1
ATOM 906 C C . GLN A 1 121 ? -4.142 -8.204 10.086 1.00 96.62 121 GLN A C 1
ATOM 908 O O . GLN A 1 121 ? -3.851 -9.310 10.538 1.00 96.62 121 GLN A O 1
ATOM 913 N N . LYS A 1 122 ? -3.652 -7.789 8.911 1.00 96.00 122 LYS A N 1
ATOM 914 C CA . LYS A 1 122 ? -2.713 -8.553 8.083 1.00 96.00 122 LYS A CA 1
ATOM 915 C C . LYS A 1 122 ? -1.295 -8.043 8.317 1.00 96.00 122 LYS A C 1
ATOM 917 O O . LYS A 1 122 ? -1.006 -6.874 8.061 1.00 96.00 122 LYS A O 1
ATOM 922 N N . CYS A 1 123 ? -0.386 -8.917 8.744 1.00 94.88 123 CYS A N 1
ATOM 923 C CA . CYS A 1 123 ? 1.022 -8.542 8.843 1.00 94.88 123 CYS A CA 1
ATOM 924 C C . CYS A 1 123 ? 1.613 -8.259 7.447 1.00 94.88 123 CYS A C 1
ATOM 926 O O . CYS A 1 123 ? 1.323 -8.962 6.478 1.00 94.88 123 CYS A O 1
ATOM 928 N N . THR A 1 124 ? 2.479 -7.251 7.327 1.00 96.00 124 THR A N 1
ATOM 929 C CA . THR A 1 124 ? 3.076 -6.845 6.037 1.00 96.00 124 THR A CA 1
ATOM 930 C C . THR A 1 124 ? 4.082 -7.851 5.476 1.00 96.00 124 THR A C 1
ATOM 932 O O . THR A 1 124 ? 4.484 -7.731 4.324 1.00 96.00 124 THR A O 1
ATOM 935 N N . HIS A 1 125 ? 4.491 -8.837 6.278 1.00 97.12 125 HIS A N 1
ATOM 936 C CA . HIS A 1 125 ? 5.417 -9.881 5.859 1.00 97.12 125 HIS A CA 1
ATOM 937 C C . HIS A 1 125 ? 4.731 -10.901 4.942 1.00 97.12 125 HIS A C 1
ATOM 939 O O . HIS A 1 125 ? 5.075 -11.004 3.769 1.00 97.12 125 HIS A O 1
ATOM 945 N N . LEU A 1 126 ? 3.764 -11.649 5.483 1.00 96.62 126 LEU A N 1
ATOM 946 C CA . LEU A 1 126 ? 3.080 -12.739 4.774 1.00 9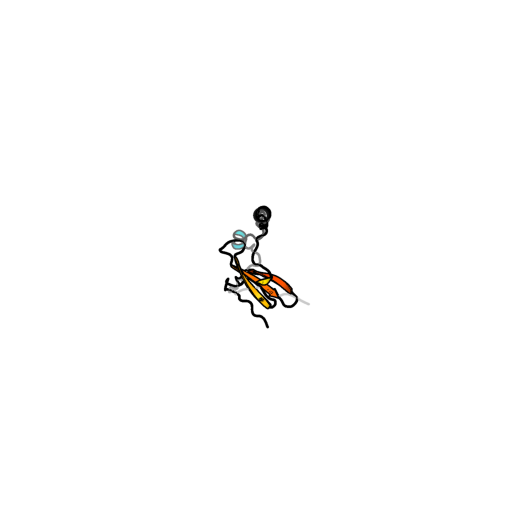6.62 126 LEU A CA 1
ATOM 947 C C . LEU A 1 126 ? 1.559 -12.739 4.988 1.00 96.62 126 LEU A C 1
ATOM 949 O O . LEU A 1 126 ? 0.888 -13.700 4.626 1.00 96.62 126 LEU A O 1
ATOM 953 N N . GLY A 1 127 ? 0.993 -11.683 5.577 1.00 94.06 127 GLY A N 1
ATOM 954 C CA . GLY A 1 127 ? -0.451 -11.571 5.783 1.00 94.06 127 GLY A CA 1
ATOM 955 C C . GLY A 1 127 ? -1.012 -12.436 6.913 1.00 94.06 127 GLY A C 1
ATOM 956 O O . GLY A 1 127 ? -2.222 -12.644 6.961 1.00 94.06 127 GLY A O 1
ATOM 957 N N . CYS A 1 128 ? -0.171 -12.933 7.822 1.00 96.12 128 CYS A N 1
ATOM 958 C CA . CYS A 1 128 ? -0.636 -13.603 9.035 1.00 96.12 128 CYS A CA 1
ATOM 959 C C . CYS A 1 128 ? -1.517 -12.664 9.873 1.00 96.12 128 CYS A C 1
ATOM 961 O O . CYS A 1 128 ? -1.298 -11.449 9.889 1.00 96.12 128 CYS A O 1
ATOM 963 N N . VAL A 1 129 ? -2.468 -13.253 10.598 1.00 94.69 129 VAL A N 1
ATOM 964 C CA . VAL A 1 129 ? -3.347 -12.536 11.526 1.00 94.69 129 VAL A CA 1
ATOM 965 C C . VAL A 1 129 ? -2.531 -12.002 12.703 1.00 94.69 129 VAL A C 1
ATOM 967 O O . VAL A 1 129 ? -1.761 -12.750 13.307 1.00 94.69 129 VAL A O 1
ATOM 970 N N . VAL A 1 130 ? -2.698 -10.718 13.021 1.00 95.06 130 VAL A N 1
ATOM 971 C CA . VAL A 1 130 ? -2.129 -10.094 14.226 1.00 95.06 130 VAL A CA 1
ATOM 972 C C . VAL A 1 130 ? -3.183 -9.954 15.324 1.00 95.06 130 VAL A C 1
ATOM 974 O O . VAL A 1 130 ? -4.369 -9.765 15.042 1.00 95.06 130 VAL A O 1
ATOM 977 N N . PHE A 1 131 ? -2.730 -10.035 16.573 1.00 93.50 131 PHE A N 1
ATOM 978 C CA . PHE A 1 131 ? -3.550 -9.879 17.772 1.00 93.50 131 PHE A CA 1
ATOM 979 C C . PHE A 1 131 ? -2.957 -8.780 18.646 1.00 93.50 131 PHE A C 1
ATOM 981 O O . PHE A 1 131 ? -1.736 -8.606 18.681 1.00 93.50 131 PHE A O 1
ATOM 988 N N . TRP A 1 132 ? -3.823 -8.042 19.333 1.00 94.50 132 TRP A N 1
ATOM 989 C CA . TRP A 1 132 ? -3.403 -7.105 20.361 1.00 94.50 132 TRP A CA 1
ATOM 990 C C . TRP A 1 132 ? -3.139 -7.854 21.667 1.00 94.50 132 TRP A C 1
ATOM 992 O O . TRP A 1 132 ? -3.852 -8.793 22.017 1.00 94.50 132 TRP A O 1
ATOM 1002 N N . GLN A 1 133 ? -2.099 -7.438 22.377 1.00 91.19 133 GLN A N 1
ATOM 1003 C CA . GLN A 1 133 ? -1.815 -7.895 23.725 1.00 91.19 133 GLN A CA 1
ATOM 1004 C C . GLN A 1 133 ? -1.549 -6.652 24.565 1.00 91.19 133 GLN A C 1
ATOM 1006 O O . GLN A 1 133 ? -0.627 -5.896 24.264 1.00 91.19 133 GLN A O 1
ATOM 1011 N N . SER A 1 134 ? -2.368 -6.436 25.590 1.00 87.25 134 SER A N 1
ATOM 1012 C CA . SER A 1 134 ? -2.079 -5.450 26.625 1.00 87.25 134 SER A CA 1
ATOM 1013 C C . SER A 1 134 ? -0.993 -5.981 27.562 1.00 87.25 134 SER A C 1
ATOM 1015 O O . SER A 1 134 ? -0.946 -7.188 27.826 1.00 87.25 134 SER A O 1
ATOM 1017 N N . ASP A 1 135 ? -0.148 -5.081 28.059 1.00 77.38 135 ASP A N 1
ATOM 1018 C CA . ASP A 1 135 ? 0.818 -5.372 29.126 1.00 77.38 135 ASP A CA 1
ATOM 1019 C C . ASP A 1 135 ? 0.138 -5.650 30.479 1.00 77.38 135 ASP A C 1
ATOM 1021 O O . ASP A 1 135 ? -0.952 -5.081 30.734 1.00 77.38 135 ASP A O 1
#